Protein AF-A0AAV8Y952-F1 (afdb_monomer)

Organism: NCBI:txid1586634

Secondary structure (DSSP, 8-state):
------HHHHHHHHHHHHHHTTS-TTTS-GGGGS-HHHHTTHHHHHHHHHHHHHHHHHHHHHHHHHHHHHHHHHHHHHHHHHTT-

pLDDT: mean 78.6, std 15.53, range [40.94, 97.88]

Solvent-accessible surface area (backbone atoms only — not comparable to full-atom values): 5041 Å² total; per-residue (Å²): 136,90,70,80,71,50,74,65,57,50,51,51,50,52,52,49,50,37,60,75,54,67,53,51,69,86,73,50,66,66,76,82,75,50,56,68,59,72,72,63,37,54,67,59,52,51,52,51,52,52,51,50,52,49,52,53,51,50,52,54,52,51,51,54,50,52,52,51,52,51,52,50,52,51,53,53,53,53,56,55,55,67,71,74,108

Mean predicted aligned error: 15.54 Å

Sequence (85 aa):
MHDPMTGLEKAVWWTEYVIRNKGAKHLRNPAVNLPFYQYYLLDVIGFLVLATISVVAVVIVLIKKMIKLFLNNFIQNRSKIKKIQ

InterPro domains:
  IPR002213 UDP-glucuronosyl/UDP-glucosyltransferase [PF00201] (3-78)

Radius of gyration: 35.7 Å; Cα contacts (8 Å, |Δi|>4): 8; chains: 1; bounding box: 64×18×104 Å

Foldseek 3Di:
DPDPPDPVNVVVVVVVVCVVCVHPPVPVPCVVVDDVCNVVVVVVVVVVVVVVVVVVVVVVVVVVVVVVVVVVVVVVVVVVVVVVD

Structure (mmCIF, N/CA/C/O backbone):
data_AF-A0AAV8Y952-F1
#
_entry.id   AF-A0AAV8Y952-F1
#
loop_
_atom_site.group_PDB
_atom_site.id
_atom_site.type_symbol
_atom_site.label_atom_id
_atom_site.label_alt_id
_atom_site.label_comp_id
_atom_site.label_asym_id
_atom_site.label_entity_id
_atom_site.label_seq_id
_atom_site.pdbx_PDB_ins_code
_atom_site.Cartn_x
_atom_site.Cartn_y
_atom_site.Cartn_z
_atom_site.occupancy
_atom_site.B_iso_or_equiv
_atom_site.auth_seq_id
_atom_site.auth_comp_id
_atom_site.auth_asym_id
_atom_site.auth_atom_id
_atom_site.pdbx_PDB_model_num
ATOM 1 N N . MET A 1 1 ? 15.870 -1.259 -67.393 1.00 40.94 1 MET A N 1
ATOM 2 C CA . MET A 1 1 ? 15.726 -2.726 -67.345 1.00 40.94 1 MET A CA 1
ATOM 3 C C . MET A 1 1 ? 15.145 -3.075 -65.988 1.00 40.94 1 MET A C 1
ATOM 5 O O . MET A 1 1 ? 15.823 -2.908 -64.986 1.00 40.94 1 MET A O 1
ATOM 9 N N . HIS A 1 2 ? 13.847 -3.384 -65.956 1.00 49.81 2 HIS A N 1
ATOM 10 C CA . HIS A 1 2 ? 13.135 -3.861 -64.771 1.00 49.81 2 HIS A CA 1
ATOM 11 C C . HIS A 1 2 ? 13.115 -5.386 -64.835 1.00 49.81 2 HIS A C 1
ATOM 13 O O . HIS A 1 2 ? 12.112 -5.971 -65.229 1.00 49.81 2 HIS A O 1
ATOM 19 N N . ASP A 1 3 ? 14.229 -6.015 -64.485 1.00 59.91 3 ASP A N 1
ATOM 20 C CA . ASP A 1 3 ? 14.212 -7.438 -64.173 1.00 59.91 3 ASP A CA 1
ATOM 21 C C . ASP A 1 3 ? 13.908 -7.565 -62.675 1.00 59.91 3 ASP A C 1
ATOM 23 O O . ASP A 1 3 ? 14.596 -6.942 -61.856 1.00 59.91 3 ASP A O 1
ATOM 27 N N . PRO A 1 4 ? 12.833 -8.272 -62.278 1.00 62.19 4 PRO A N 1
ATOM 28 C CA . PRO A 1 4 ? 12.563 -8.506 -60.873 1.00 62.19 4 PRO A CA 1
ATOM 29 C C . PRO A 1 4 ? 13.731 -9.325 -60.334 1.00 62.19 4 PRO A C 1
ATOM 31 O O . PRO A 1 4 ? 13.940 -10.452 -60.777 1.00 62.19 4 PRO A O 1
ATOM 34 N N . MET A 1 5 ? 14.503 -8.737 -59.414 1.00 66.69 5 MET A N 1
ATOM 35 C CA . MET A 1 5 ? 15.612 -9.423 -58.748 1.00 66.69 5 MET A CA 1
ATOM 36 C C . MET A 1 5 ? 15.182 -10.839 -58.389 1.00 66.69 5 MET A C 1
ATOM 38 O O . MET A 1 5 ? 14.129 -11.041 -57.767 1.00 66.69 5 MET A O 1
ATOM 42 N N . THR A 1 6 ? 15.988 -11.814 -58.790 1.00 73.19 6 THR A N 1
ATOM 43 C CA . THR A 1 6 ? 15.721 -13.205 -58.441 1.00 73.19 6 THR A CA 1
ATOM 44 C C . THR A 1 6 ? 15.683 -13.332 -56.914 1.00 73.19 6 THR A C 1
ATOM 46 O O . THR A 1 6 ? 16.336 -12.575 -56.188 1.00 73.19 6 THR A O 1
ATOM 49 N N . GLY A 1 7 ? 14.891 -14.270 -56.381 1.00 76.25 7 GLY A N 1
ATOM 50 C CA . GLY A 1 7 ? 14.738 -14.425 -54.924 1.00 76.25 7 GLY A CA 1
ATOM 51 C C . GLY A 1 7 ? 16.077 -14.585 -54.189 1.00 76.25 7 GLY A C 1
ATOM 52 O O . GLY A 1 7 ? 16.219 -14.124 -53.056 1.00 76.25 7 GLY A O 1
ATOM 53 N N . LEU A 1 8 ? 17.072 -15.159 -54.875 1.00 78.94 8 LEU A N 1
ATOM 54 C CA . LEU A 1 8 ? 18.444 -15.298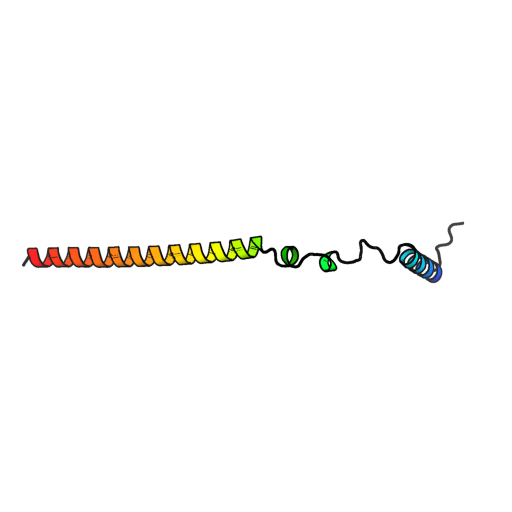 -54.402 1.00 78.94 8 LEU A CA 1
ATOM 55 C C . LEU A 1 8 ? 19.145 -13.942 -54.240 1.00 78.94 8 LEU A C 1
ATOM 57 O O . LEU A 1 8 ? 19.664 -13.652 -53.166 1.00 78.94 8 LEU A O 1
ATOM 61 N N . GLU A 1 9 ? 19.119 -13.086 -55.262 1.00 81.69 9 GLU A N 1
ATOM 62 C CA . GLU A 1 9 ? 19.745 -11.756 -55.216 1.00 81.69 9 GLU A CA 1
ATOM 63 C C . GLU A 1 9 ? 19.109 -10.874 -54.142 1.00 81.69 9 GLU A C 1
ATOM 65 O O . GLU A 1 9 ? 19.805 -10.169 -53.412 1.00 81.69 9 GLU A O 1
ATOM 70 N N . LYS A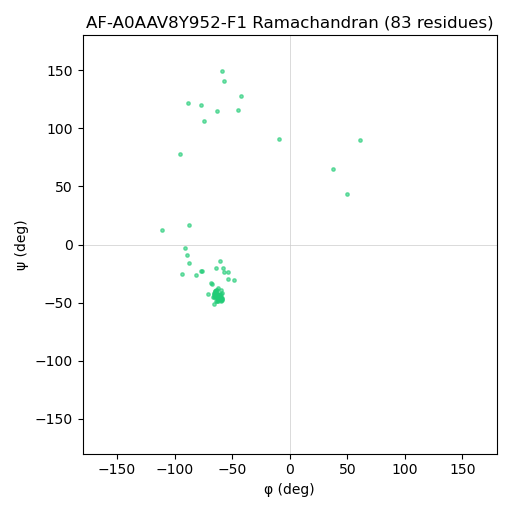 1 10 ? 17.786 -10.976 -53.970 1.00 80.38 10 LYS A N 1
ATOM 71 C CA . LYS A 1 10 ? 17.069 -10.270 -52.907 1.00 80.38 10 LYS A CA 1
ATOM 72 C C . LYS A 1 10 ? 17.513 -10.746 -51.520 1.00 80.38 10 LYS A C 1
ATOM 74 O O . LYS A 1 10 ? 17.741 -9.917 -50.642 1.00 80.38 10 LYS A O 1
ATOM 79 N N . ALA A 1 11 ? 17.657 -12.057 -51.312 1.00 82.00 11 ALA A N 1
ATOM 80 C CA . ALA A 1 11 ? 18.122 -12.615 -50.042 1.00 82.00 11 ALA A CA 1
ATOM 81 C C . ALA A 1 11 ? 19.569 -12.206 -49.732 1.00 82.00 11 ALA A C 1
ATOM 83 O O . ALA A 1 11 ? 19.861 -11.802 -48.605 1.00 82.00 11 ALA A O 1
ATOM 84 N N . VAL A 1 12 ? 20.457 -12.234 -50.729 1.00 86.12 12 VAL A N 1
ATOM 85 C CA . VAL A 1 12 ? 21.846 -11.766 -50.593 1.00 86.12 12 VAL A CA 1
ATOM 86 C C . VAL A 1 12 ? 21.877 -10.283 -50.231 1.00 86.12 12 VAL A C 1
ATOM 88 O O . VAL A 1 12 ? 22.530 -9.913 -49.257 1.00 86.12 12 VAL A O 1
ATOM 91 N N . TRP A 1 13 ? 21.092 -9.455 -50.924 1.00 82.81 13 TRP A N 1
ATOM 92 C CA . TRP A 1 13 ? 20.991 -8.024 -50.641 1.00 82.81 13 TRP A CA 1
ATOM 93 C C . TRP A 1 13 ? 20.500 -7.745 -49.215 1.00 82.81 13 TRP A C 1
ATOM 95 O O . TRP A 1 13 ? 21.099 -6.938 -48.509 1.00 82.81 13 TRP A O 1
ATOM 105 N N . TRP A 1 14 ? 19.463 -8.445 -48.741 1.00 79.81 14 TRP A N 1
ATOM 106 C CA . TRP A 1 14 ? 18.985 -8.310 -47.359 1.00 79.81 14 TRP A CA 1
ATOM 107 C C . TRP A 1 14 ? 20.021 -8.771 -46.334 1.00 79.81 14 TRP A C 1
ATOM 109 O O . TRP A 1 14 ? 20.196 -8.118 -45.306 1.00 79.81 14 TRP A O 1
ATOM 119 N N . THR A 1 15 ? 20.731 -9.864 -46.610 1.00 79.88 15 THR A N 1
ATOM 120 C CA . THR A 1 15 ? 21.763 -10.395 -45.709 1.00 79.88 15 THR A CA 1
ATOM 121 C C . THR A 1 15 ? 22.927 -9.412 -45.595 1.00 79.88 15 THR A C 1
ATOM 123 O O . THR A 1 15 ? 23.361 -9.073 -44.494 1.00 79.88 15 THR A O 1
ATOM 126 N N . GLU A 1 16 ? 23.377 -8.867 -46.724 1.00 82.44 16 GLU A N 1
ATOM 127 C CA . GLU A 1 16 ? 24.417 -7.849 -46.763 1.00 82.44 16 GLU A CA 1
ATOM 128 C C . GLU A 1 16 ? 23.955 -6.548 -46.100 1.00 82.44 16 GLU A C 1
ATOM 130 O O . GLU A 1 16 ? 24.693 -5.967 -45.308 1.00 82.44 16 GLU A O 1
ATOM 135 N N . TYR A 1 17 ? 22.711 -6.125 -46.330 1.00 78.06 17 TYR A N 1
ATOM 136 C CA . TYR A 1 17 ? 22.116 -4.957 -45.685 1.00 78.06 17 TYR A CA 1
ATOM 137 C C . TYR A 1 17 ? 22.078 -5.101 -44.155 1.00 78.06 17 TYR A C 1
ATOM 139 O O . TYR A 1 17 ? 22.429 -4.161 -43.438 1.00 78.06 17 TYR A O 1
ATOM 147 N N . VAL A 1 18 ? 21.715 -6.278 -43.636 1.00 72.06 18 VAL A N 1
ATOM 148 C CA . VAL A 1 18 ? 21.688 -6.569 -42.191 1.00 72.06 18 VAL A CA 1
ATOM 149 C C . VAL A 1 18 ? 23.096 -6.551 -41.587 1.00 72.06 18 VAL A C 1
ATOM 151 O O . VAL A 1 18 ? 23.294 -5.966 -40.517 1.00 72.06 18 VAL A O 1
ATOM 154 N N . ILE A 1 19 ? 24.082 -7.133 -42.278 1.00 76.62 19 ILE A N 1
ATOM 155 C CA . ILE A 1 19 ? 25.488 -7.148 -41.846 1.00 76.62 19 ILE A CA 1
ATOM 156 C C . ILE A 1 19 ? 26.075 -5.728 -41.869 1.00 76.62 19 ILE A C 1
ATOM 158 O O . ILE A 1 19 ? 26.694 -5.289 -40.896 1.00 76.62 19 ILE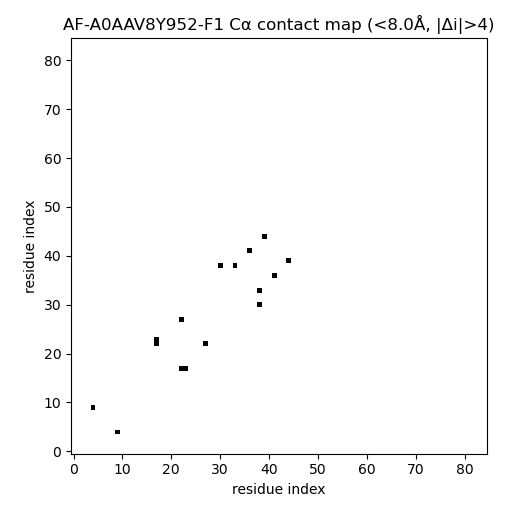 A O 1
ATOM 162 N N . ARG A 1 20 ? 25.825 -4.966 -42.940 1.00 75.19 20 ARG A N 1
ATOM 163 C CA . ARG A 1 20 ? 26.346 -3.605 -43.144 1.00 75.19 20 ARG A CA 1
ATOM 164 C C . ARG A 1 20 ? 25.740 -2.600 -42.157 1.00 75.19 20 ARG A C 1
ATOM 166 O O . ARG A 1 20 ? 26.441 -1.713 -41.678 1.00 75.19 20 ARG A O 1
ATOM 173 N N . ASN A 1 21 ? 24.481 -2.798 -41.761 1.00 71.88 21 ASN A N 1
ATOM 174 C CA . ASN A 1 21 ? 23.810 -2.018 -40.713 1.00 71.88 21 ASN A CA 1
ATOM 175 C C . ASN A 1 21 ? 24.033 -2.574 -39.290 1.00 71.88 21 ASN A C 1
ATOM 177 O O . ASN A 1 21 ? 23.317 -2.191 -38.360 1.00 71.88 21 ASN A O 1
ATOM 181 N N . LYS A 1 22 ? 25.042 -3.444 -39.099 1.00 65.81 22 LYS A N 1
ATOM 182 C CA . LYS A 1 22 ? 25.468 -4.008 -37.803 1.00 65.81 22 LYS A CA 1
ATOM 183 C C . LYS A 1 22 ? 24.307 -4.582 -36.983 1.00 65.81 22 LYS A C 1
ATOM 185 O O . LYS A 1 22 ? 24.243 -4.333 -35.780 1.00 65.81 22 LYS A O 1
ATOM 190 N N . GLY A 1 23 ? 23.405 -5.319 -37.642 1.00 62.47 23 GLY A N 1
ATOM 191 C CA . GLY A 1 23 ? 22.211 -5.900 -37.035 1.00 62.47 23 GLY A CA 1
ATOM 192 C C . GLY A 1 23 ? 21.308 -4.806 -36.487 1.00 62.47 23 GLY A C 1
ATOM 193 O O . GLY A 1 23 ? 21.488 -4.401 -35.345 1.00 62.47 23 GLY A O 1
ATOM 194 N N . ALA A 1 24 ? 20.387 -4.311 -37.324 1.00 58.12 24 ALA A N 1
ATOM 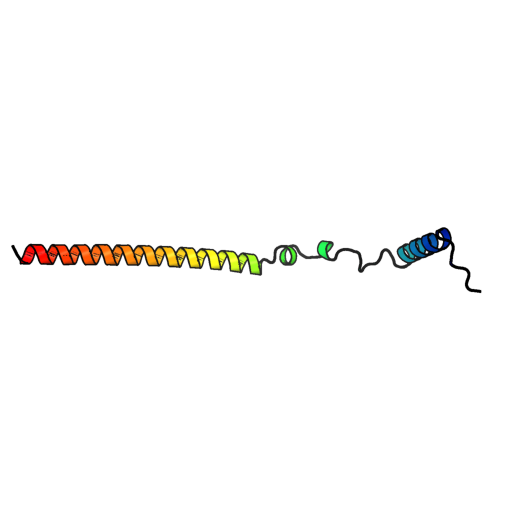195 C CA . ALA A 1 24 ? 19.357 -3.318 -37.013 1.00 58.12 24 ALA A CA 1
ATOM 196 C C . ALA A 1 24 ? 19.254 -3.012 -35.510 1.00 58.12 24 ALA A C 1
ATOM 198 O O . ALA A 1 24 ? 18.547 -3.686 -34.766 1.00 58.12 24 ALA A O 1
ATOM 199 N N . LYS A 1 25 ? 20.003 -2.005 -35.045 1.00 52.75 25 LYS A N 1
ATOM 200 C CA . LYS A 1 25 ? 20.060 -1.651 -33.616 1.00 52.75 25 LYS A CA 1
ATOM 201 C C . LYS A 1 25 ? 18.676 -1.306 -33.048 1.00 52.75 25 LYS A C 1
ATOM 203 O O . LYS A 1 25 ? 18.483 -1.407 -31.846 1.00 52.75 25 LYS A O 1
ATOM 208 N N . HIS A 1 26 ? 17.728 -0.966 -33.924 1.00 54.44 26 HIS A N 1
ATOM 209 C CA . HIS A 1 26 ? 16.304 -0.784 -33.633 1.00 54.44 26 HIS A CA 1
ATOM 210 C C . HIS A 1 26 ? 15.499 -2.087 -33.449 1.00 54.44 26 HIS A C 1
ATOM 212 O O . HIS A 1 26 ? 14.456 -2.057 -32.813 1.00 54.44 26 HIS A O 1
ATOM 218 N N . LEU A 1 27 ? 15.960 -3.220 -33.989 1.00 53.38 27 LEU A N 1
ATOM 219 C CA . LEU A 1 27 ? 15.402 -4.563 -33.758 1.00 53.38 27 LEU A CA 1
ATOM 220 C C . LEU A 1 27 ? 16.044 -5.260 -32.549 1.00 53.38 27 LEU A C 1
ATOM 222 O O . LEU A 1 27 ? 15.570 -6.307 -32.111 1.00 53.38 27 LEU A O 1
ATOM 226 N N . ARG A 1 28 ? 17.119 -4.695 -31.983 1.00 53.84 28 ARG A N 1
ATOM 227 C CA . ARG A 1 28 ? 17.658 -5.162 -30.709 1.00 53.84 28 ARG A CA 1
ATOM 228 C C . ARG A 1 28 ? 16.716 -4.680 -29.614 1.00 53.84 28 ARG A C 1
ATOM 230 O O . ARG A 1 28 ? 16.679 -3.492 -29.316 1.00 53.84 28 ARG A O 1
ATOM 237 N N . ASN A 1 29 ? 15.944 -5.613 -29.063 1.00 51.91 29 ASN A N 1
ATOM 238 C CA . ASN A 1 29 ? 14.938 -5.352 -28.042 1.00 51.91 29 ASN A CA 1
ATOM 239 C C . ASN A 1 29 ? 15.520 -4.411 -26.960 1.00 51.91 29 ASN A C 1
ATOM 241 O O . ASN A 1 29 ? 16.472 -4.808 -26.276 1.00 51.91 29 ASN A O 1
ATOM 245 N N . PRO A 1 30 ? 15.000 -3.180 -26.781 1.00 54.62 30 PRO A N 1
ATOM 246 C CA . PRO A 1 30 ? 15.498 -2.266 -25.750 1.00 54.62 30 PRO A CA 1
ATOM 247 C C . PRO A 1 30 ? 15.350 -2.852 -24.337 1.00 54.62 30 PRO A C 1
ATOM 249 O O . PRO A 1 30 ? 16.023 -2.402 -23.414 1.00 54.62 30 PRO A O 1
ATOM 252 N N . ALA A 1 31 ? 14.564 -3.925 -24.189 1.00 54.50 31 ALA A N 1
ATOM 253 C CA . ALA A 1 31 ? 14.424 -4.721 -22.975 1.00 54.50 31 ALA A CA 1
ATOM 254 C C . ALA A 1 31 ? 15.746 -5.254 -22.390 1.00 54.50 31 ALA A C 1
ATOM 256 O O . ALA A 1 31 ? 15.798 -5.513 -21.196 1.00 54.50 31 ALA A O 1
ATOM 257 N N . VAL A 1 32 ? 16.816 -5.407 -23.184 1.00 56.25 32 VAL A N 1
ATOM 258 C CA . VAL A 1 32 ? 18.114 -5.895 -22.665 1.00 56.25 32 VAL A CA 1
ATOM 259 C C . VAL A 1 32 ? 18.877 -4.804 -21.898 1.00 56.25 32 VAL A C 1
ATOM 261 O O . VAL A 1 32 ? 19.707 -5.115 -21.052 1.00 56.25 32 VAL A O 1
ATOM 264 N N . ASN A 1 33 ? 18.584 -3.528 -22.165 1.00 56.97 33 ASN A N 1
ATOM 265 C CA . ASN A 1 33 ? 19.226 -2.378 -21.519 1.00 56.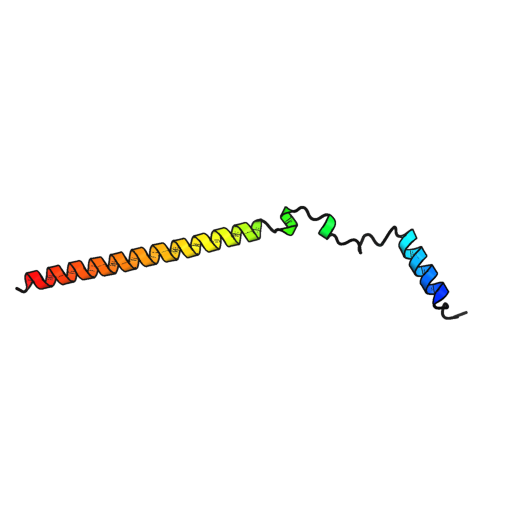97 33 ASN A CA 1
ATOM 266 C C . ASN A 1 33 ? 18.267 -1.609 -20.594 1.00 56.97 33 ASN A C 1
ATOM 268 O O . ASN A 1 33 ? 18.588 -0.488 -20.198 1.00 56.97 33 ASN A O 1
ATOM 272 N N . LEU A 1 34 ? 17.093 -2.158 -20.261 1.00 59.38 34 LEU A N 1
ATOM 273 C CA . LEU A 1 34 ? 16.238 -1.529 -19.258 1.00 59.38 34 LEU A CA 1
ATOM 274 C C . LEU A 1 34 ? 16.812 -1.836 -17.866 1.00 59.38 34 LEU A C 1
ATOM 276 O O . LEU A 1 34 ? 16.905 -3.011 -17.501 1.00 59.38 34 LEU A O 1
ATOM 280 N N . PRO A 1 35 ? 17.195 -0.822 -17.069 1.00 62.84 35 PRO A N 1
ATOM 281 C CA . PRO A 1 35 ? 17.591 -1.051 -15.686 1.00 62.84 35 PRO A CA 1
ATOM 282 C C . PRO A 1 35 ? 16.439 -1.747 -14.952 1.00 62.84 35 PRO A C 1
ATOM 284 O O . PRO A 1 35 ? 15.276 -1.406 -15.164 1.00 62.84 35 PRO A O 1
ATOM 287 N N . PHE A 1 36 ? 16.746 -2.713 -14.081 1.00 60.34 36 PHE A N 1
ATOM 288 C CA . PHE A 1 36 ? 15.752 -3.550 -13.386 1.00 60.34 36 PHE A CA 1
ATOM 289 C C . PHE A 1 36 ? 14.602 -2.749 -12.740 1.00 60.34 36 PHE A C 1
ATOM 291 O O . PHE A 1 36 ? 13.471 -3.222 -12.696 1.00 60.34 36 PHE A O 1
ATOM 298 N N . TYR A 1 37 ? 14.867 -1.509 -12.313 1.00 60.62 37 TYR A N 1
ATOM 299 C CA . TYR A 1 37 ? 13.869 -0.559 -11.804 1.00 60.62 37 TYR A CA 1
ATOM 300 C C . TYR A 1 37 ? 12.758 -0.206 -12.810 1.00 60.62 37 TYR A C 1
ATOM 302 O O . TYR A 1 37 ? 11.599 -0.086 -12.418 1.00 60.62 37 TYR A O 1
ATOM 310 N N . GLN A 1 38 ? 13.093 -0.048 -14.093 1.00 62.53 38 GLN A N 1
ATOM 311 C CA . GLN A 1 38 ? 12.143 0.268 -15.163 1.00 62.53 38 GLN A CA 1
ATOM 312 C C . GLN A 1 38 ? 11.417 -0.984 -15.668 1.00 62.53 38 GLN A C 1
ATOM 314 O O . GLN A 1 38 ? 10.290 -0.880 -16.137 1.00 62.53 38 GLN A O 1
ATOM 319 N N . TYR A 1 39 ? 12.032 -2.164 -15.533 1.00 63.00 39 TYR A N 1
ATOM 320 C CA . TYR A 1 39 ? 11.371 -3.444 -15.805 1.00 63.00 39 TYR A CA 1
ATOM 321 C C . TYR A 1 39 ? 10.314 -3.780 -14.742 1.00 63.00 39 TYR A C 1
ATOM 323 O O . TYR A 1 39 ? 9.216 -4.209 -15.078 1.00 63.00 39 TYR A O 1
ATOM 331 N N . TYR A 1 40 ? 10.625 -3.549 -13.462 1.00 66.94 40 TYR A N 1
ATOM 332 C CA . TYR A 1 40 ? 9.721 -3.854 -12.348 1.00 66.94 40 TYR A CA 1
ATOM 333 C C . TYR A 1 40 ? 8.787 -2.706 -11.950 1.00 66.94 40 TYR A C 1
ATOM 335 O O . TYR A 1 40 ? 7.974 -2.907 -11.053 1.00 66.94 40 TYR A O 1
ATOM 343 N N . LEU A 1 41 ? 8.900 -1.529 -12.587 1.00 77.50 41 LEU A N 1
ATOM 344 C CA . LEU A 1 41 ? 8.141 -0.310 -12.272 1.00 77.50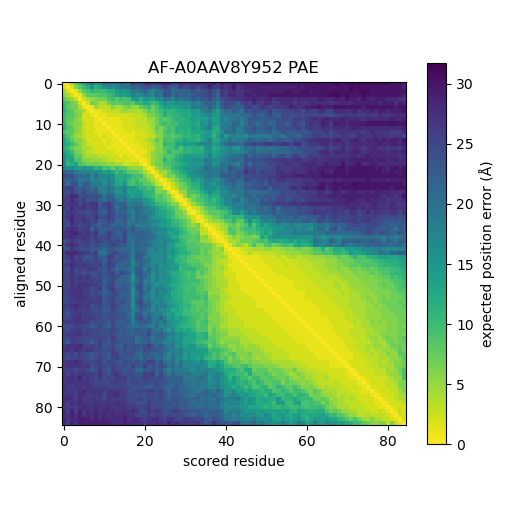 41 LEU A CA 1
ATOM 345 C C . LEU A 1 41 ? 7.936 -0.162 -10.758 1.00 77.50 41 LEU A C 1
ATOM 347 O O . LEU A 1 41 ? 6.819 -0.255 -10.255 1.00 77.50 41 LEU A O 1
ATOM 351 N N . LEU A 1 42 ? 9.027 0.026 -10.014 1.00 80.38 42 LEU A N 1
ATOM 352 C CA . LEU A 1 42 ? 8.980 0.020 -8.546 1.00 80.38 42 LEU A CA 1
ATOM 353 C C . LEU A 1 42 ? 8.008 1.052 -7.950 1.00 80.38 42 LEU A C 1
ATOM 355 O O . LEU A 1 42 ? 7.478 0.825 -6.866 1.00 80.38 42 LEU A O 1
ATOM 359 N N . ASP A 1 43 ? 7.704 2.116 -8.695 1.00 80.50 43 ASP A N 1
ATOM 360 C CA . ASP A 1 43 ? 6.627 3.060 -8.385 1.00 80.50 43 ASP A CA 1
ATOM 361 C C . ASP A 1 43 ? 5.239 2.387 -8.345 1.00 80.50 43 ASP A C 1
ATOM 363 O O . ASP A 1 43 ? 4.493 2.527 -7.379 1.00 80.50 43 ASP A O 1
ATOM 367 N N . VAL A 1 44 ? 4.926 1.546 -9.335 1.00 87.12 44 VAL A N 1
ATOM 368 C CA . VAL A 1 44 ? 3.671 0.780 -9.404 1.00 87.12 44 VAL A CA 1
ATOM 369 C C . VAL A 1 44 ? 3.586 -0.232 -8.262 1.00 87.12 44 VAL A C 1
ATOM 371 O O . VAL A 1 44 ? 2.535 -0.363 -7.637 1.00 87.12 44 VAL A O 1
ATOM 374 N N . ILE A 1 45 ? 4.688 -0.916 -7.938 1.00 89.50 45 ILE A N 1
ATOM 375 C CA . ILE A 1 45 ? 4.733 -1.846 -6.798 1.00 89.50 45 ILE A CA 1
ATOM 376 C C . ILE A 1 45 ? 4.507 -1.089 -5.483 1.00 89.50 45 ILE A C 1
ATOM 378 O O . ILE A 1 45 ? 3.691 -1.513 -4.664 1.00 89.50 45 ILE A O 1
ATOM 382 N N . GLY A 1 46 ? 5.185 0.046 -5.290 1.00 90.69 46 GLY A N 1
ATOM 383 C CA . GLY A 1 46 ? 5.016 0.896 -4.112 1.00 90.69 46 GLY A CA 1
ATOM 384 C C . GLY A 1 46 ? 3.577 1.387 -3.956 1.00 90.69 46 GLY A C 1
ATOM 385 O O . GLY A 1 46 ? 2.990 1.253 -2.879 1.00 90.69 46 GLY A O 1
ATOM 386 N N . PHE A 1 47 ? 2.976 1.871 -5.044 1.00 92.06 47 PHE A N 1
ATOM 387 C CA . PHE A 1 47 ? 1.579 2.291 -5.073 1.00 92.06 47 PHE A CA 1
ATOM 388 C C . PHE A 1 47 ? 0.622 1.144 -4.717 1.00 92.06 47 PHE A C 1
ATOM 390 O O . PHE A 1 47 ? -0.257 1.324 -3.875 1.00 92.06 47 PHE A O 1
ATOM 397 N N . LEU A 1 48 ? 0.810 -0.051 -5.287 1.00 93.62 48 LEU A N 1
ATOM 398 C CA . LEU A 1 48 ? -0.030 -1.221 -5.002 1.00 93.62 48 LEU A CA 1
ATOM 399 C C . LEU A 1 48 ? 0.071 -1.679 -3.542 1.00 93.62 48 LEU A C 1
ATOM 401 O O . LEU A 1 48 ? -0.948 -2.003 -2.924 1.00 93.62 48 LEU A O 1
ATOM 405 N N . VAL A 1 49 ? 1.277 -1.688 -2.969 1.00 95.94 49 VAL A N 1
ATOM 406 C CA . VAL A 1 49 ? 1.492 -2.045 -1.559 1.00 95.94 49 VAL A CA 1
ATOM 407 C C . VAL A 1 49 ? 0.811 -1.031 -0.642 1.00 95.94 49 VAL A C 1
ATOM 409 O O . VAL A 1 49 ? 0.050 -1.425 0.244 1.00 95.94 49 VAL A O 1
ATOM 412 N N . LEU A 1 50 ? 1.015 0.268 -0.876 1.00 96.50 50 LEU A N 1
ATOM 413 C CA . LEU A 1 50 ? 0.373 1.328 -0.094 1.00 96.50 50 LEU A CA 1
ATOM 414 C C . LEU A 1 50 ? -1.152 1.284 -0.215 1.00 96.50 50 LEU A C 1
ATOM 416 O O . LEU A 1 50 ? -1.848 1.378 0.799 1.00 96.50 50 LEU A O 1
ATOM 420 N N . ALA A 1 51 ? -1.677 1.080 -1.424 1.00 96.81 51 ALA A N 1
ATOM 421 C CA . ALA A 1 51 ? -3.107 0.928 -1.654 1.00 96.81 51 ALA A CA 1
ATOM 422 C C . ALA A 1 51 ? -3.664 -0.263 -0.862 1.00 96.81 51 ALA A C 1
ATOM 424 O O . ALA A 1 51 ? -4.634 -0.108 -0.123 1.00 96.81 51 ALA A O 1
ATOM 425 N N . THR A 1 52 ? -3.004 -1.421 -0.919 1.00 97.12 52 THR A N 1
ATOM 426 C CA . THR A 1 52 ? -3.421 -2.618 -0.173 1.00 97.12 52 THR A CA 1
ATOM 427 C C . THR A 1 52 ? -3.422 -2.375 1.339 1.00 97.12 52 THR A C 1
ATOM 429 O O . THR A 1 52 ? -4.411 -2.670 2.010 1.00 97.12 52 THR A O 1
ATOM 432 N N . ILE A 1 53 ? -2.356 -1.776 1.881 1.00 97.81 53 ILE A N 1
ATOM 433 C CA . ILE A 1 53 ? -2.261 -1.438 3.310 1.00 97.81 53 ILE A CA 1
ATOM 434 C C . ILE A 1 53 ? -3.376 -0.468 3.711 1.00 97.81 53 ILE A C 1
ATOM 436 O O . ILE A 1 53 ? -4.016 -0.669 4.743 1.00 97.81 53 ILE A O 1
ATOM 440 N N . SER A 1 54 ? -3.641 0.556 2.894 1.00 97.50 54 SER A N 1
ATOM 441 C CA . SER A 1 54 ? -4.694 1.537 3.165 1.00 97.50 54 SER A CA 1
ATOM 442 C C . SER A 1 54 ? -6.079 0.888 3.234 1.00 97.50 54 SER A C 1
ATOM 444 O O . SER A 1 54 ? -6.824 1.136 4.182 1.00 97.50 54 SER A O 1
ATOM 446 N N . VAL A 1 55 ? -6.396 -0.017 2.302 1.00 97.81 55 VAL A N 1
ATOM 447 C CA . VAL A 1 55 ? -7.668 -0.750 2.275 1.00 97.81 55 VAL A CA 1
ATOM 448 C C . VAL A 1 55 ? -7.811 -1.617 3.522 1.00 97.81 55 VAL A C 1
ATOM 450 O O . VAL A 1 55 ? -8.827 -1.539 4.214 1.00 97.81 55 VAL A O 1
ATOM 453 N N . VAL A 1 56 ? -6.779 -2.393 3.864 1.00 97.88 56 VAL A N 1
ATOM 454 C CA . VAL A 1 56 ? -6.781 -3.237 5.067 1.00 97.88 56 VAL A CA 1
ATOM 455 C C . VAL A 1 56 ? -6.948 -2.391 6.333 1.00 97.88 56 VAL A C 1
ATOM 457 O O . VAL A 1 56 ? -7.760 -2.726 7.197 1.00 97.88 56 VAL A O 1
ATOM 460 N N . ALA A 1 57 ? -6.240 -1.264 6.436 1.00 97.62 57 ALA A N 1
ATOM 461 C CA . ALA A 1 57 ? -6.347 -0.355 7.572 1.00 97.62 57 ALA A CA 1
ATOM 462 C C . ALA A 1 57 ? -7.768 0.210 7.719 1.00 97.62 57 ALA A C 1
ATOM 464 O O . ALA A 1 57 ? -8.330 0.182 8.817 1.00 97.62 57 ALA A O 1
ATOM 465 N N . VAL A 1 58 ? -8.379 0.662 6.619 1.00 97.69 58 VAL A N 1
ATOM 466 C CA . VAL A 1 58 ? -9.763 1.157 6.608 1.00 97.69 58 VAL A CA 1
ATOM 467 C C . VAL A 1 58 ? -10.730 0.068 7.066 1.00 97.69 58 VAL A C 1
ATOM 469 O O . VAL A 1 58 ? -11.544 0.319 7.955 1.00 97.69 58 VAL A O 1
ATOM 472 N N . VAL A 1 59 ? -10.611 -1.154 6.542 1.00 97.62 59 VAL A N 1
ATOM 473 C CA . VAL A 1 59 ? -11.463 -2.286 6.941 1.00 97.62 59 VAL A CA 1
ATOM 474 C C . VAL A 1 59 ? -11.344 -2.568 8.441 1.00 97.62 59 VAL A C 1
ATOM 476 O O . VAL A 1 59 ? -12.360 -2.677 9.128 1.00 97.62 59 VAL A O 1
ATOM 479 N N . ILE A 1 60 ? -10.125 -2.611 8.987 1.00 97.62 60 ILE A N 1
ATOM 480 C CA . ILE A 1 60 ? -9.902 -2.841 10.424 1.00 97.62 60 ILE A CA 1
ATOM 481 C C . ILE A 1 60 ? -10.536 -1.726 11.266 1.00 97.62 60 ILE A C 1
ATOM 483 O O . ILE A 1 60 ? -11.177 -2.005 12.284 1.00 97.62 60 ILE A O 1
ATOM 487 N N . VAL A 1 61 ? -10.379 -0.464 10.860 1.00 97.44 61 VAL A N 1
ATOM 488 C CA . VAL A 1 61 ? -10.972 0.685 11.563 1.00 97.44 61 VAL A CA 1
ATOM 489 C C . VAL A 1 61 ? -12.499 0.610 11.537 1.00 97.44 61 VAL A C 1
ATOM 491 O O . VAL A 1 61 ? -13.135 0.823 12.573 1.00 97.44 61 VAL A O 1
ATOM 494 N N . LEU A 1 62 ? -13.092 0.255 10.394 1.00 97.00 62 LEU A N 1
ATOM 495 C CA . LEU A 1 62 ? -14.537 0.076 10.262 1.00 97.00 62 LEU A CA 1
ATOM 496 C C . LEU A 1 62 ? -15.048 -1.050 11.164 1.00 97.00 62 LEU A C 1
ATOM 498 O O . LEU A 1 62 ? -16.002 -0.830 11.909 1.00 97.00 62 LEU A O 1
ATOM 502 N N . ILE A 1 63 ? -14.385 -2.209 11.181 1.00 97.19 63 ILE A N 1
ATOM 503 C CA . ILE A 1 63 ? -14.753 -3.335 12.054 1.00 97.19 63 ILE A CA 1
ATOM 504 C C . ILE A 1 63 ? -14.688 -2.918 13.526 1.00 97.19 63 ILE A C 1
ATOM 506 O O . ILE A 1 63 ? -15.650 -3.114 14.270 1.00 97.19 63 ILE A O 1
ATOM 510 N N . LYS A 1 64 ? -13.593 -2.277 13.955 1.00 96.62 64 LYS A N 1
ATOM 511 C CA . LYS A 1 64 ? -13.455 -1.787 15.337 1.00 96.62 64 LYS A CA 1
ATOM 512 C C . LYS A 1 64 ? -14.562 -0.801 15.701 1.00 96.62 64 LYS A C 1
A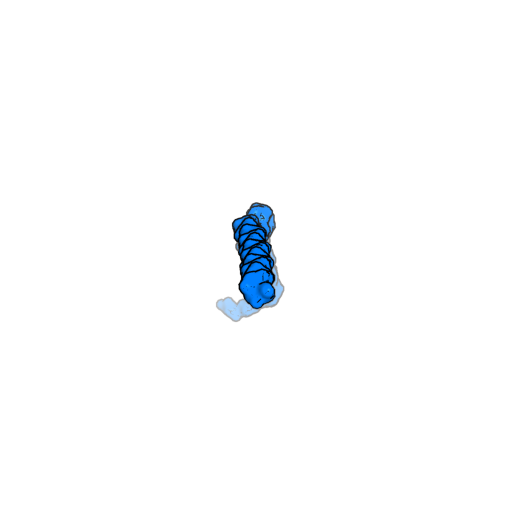TOM 514 O O . LYS A 1 64 ? -15.114 -0.876 16.800 1.00 96.62 64 LYS A O 1
ATOM 519 N N . LYS A 1 65 ? -14.908 0.110 14.788 1.00 96.06 65 LYS A N 1
ATOM 520 C CA . LYS A 1 65 ? -15.986 1.083 14.989 1.00 96.06 65 LYS A CA 1
ATOM 521 C C . LYS A 1 65 ? -17.346 0.392 15.104 1.00 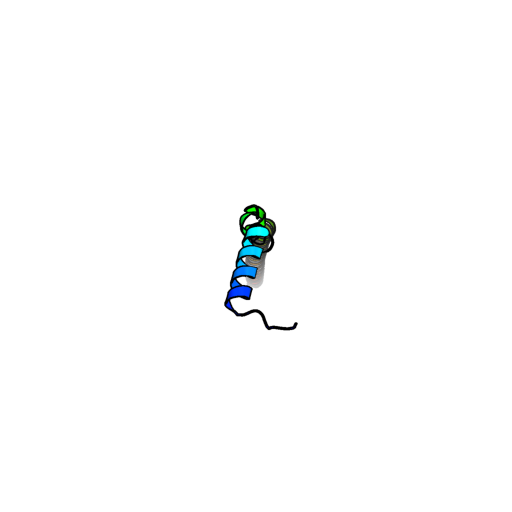96.06 65 LYS A C 1
ATOM 523 O O . LYS A 1 65 ? -18.087 0.704 16.031 1.00 96.06 65 LYS A O 1
ATOM 528 N N . MET A 1 66 ? -17.638 -0.571 14.231 1.00 95.06 66 MET A N 1
ATOM 529 C CA . MET A 1 66 ? -18.869 -1.368 14.267 1.00 95.06 66 MET A CA 1
ATOM 530 C C . MET A 1 66 ? -19.010 -2.135 15.584 1.00 95.06 66 MET A C 1
ATOM 532 O O . MET A 1 66 ? -20.045 -2.034 16.238 1.00 95.06 66 MET A O 1
ATOM 536 N N . ILE A 1 67 ? -17.953 -2.825 16.028 1.00 95.94 67 ILE A N 1
ATOM 537 C CA . ILE A 1 67 ? -17.945 -3.552 17.307 1.00 95.94 67 ILE A CA 1
ATOM 538 C C . ILE A 1 67 ? -18.171 -2.586 18.474 1.00 95.94 67 ILE A C 1
ATOM 540 O O . ILE A 1 67 ? -19.002 -2.848 19.341 1.00 95.94 67 ILE A O 1
ATOM 544 N N . LYS A 1 68 ? -17.479 -1.439 18.491 1.00 94.88 68 LYS A N 1
ATOM 545 C CA . LYS A 1 68 ? -17.633 -0.438 19.555 1.00 94.88 68 LYS A CA 1
ATOM 546 C C . LYS A 1 68 ? -19.057 0.119 19.615 1.00 94.88 68 LYS A C 1
ATOM 548 O O . LYS A 1 68 ? -19.599 0.259 20.708 1.00 94.88 68 LYS A O 1
ATOM 553 N N . LEU A 1 69 ? -19.663 0.420 18.465 1.00 93.12 69 LEU A N 1
ATOM 554 C CA . LEU A 1 69 ? -21.049 0.891 18.388 1.00 93.12 69 LEU A CA 1
ATOM 555 C C . LEU A 1 69 ? -22.028 -0.177 18.876 1.00 93.12 69 LEU A C 1
ATOM 557 O O . LEU A 1 69 ? -22.920 0.135 19.663 1.00 93.12 69 LEU A O 1
ATOM 561 N N . PHE A 1 70 ? -21.830 -1.430 18.466 1.00 93.62 70 PHE A N 1
ATOM 562 C CA . PHE A 1 70 ? -22.675 -2.543 18.882 1.00 93.62 70 PHE A CA 1
ATOM 563 C C . PHE A 1 70 ? -22.602 -2.782 20.395 1.00 93.62 70 PHE A C 1
ATOM 565 O O . PHE A 1 70 ? -23.636 -2.832 21.061 1.00 93.62 70 PHE A O 1
ATOM 572 N N . LEU A 1 71 ? -21.390 -2.844 20.957 1.00 94.00 71 LEU A N 1
ATOM 573 C CA . LEU A 1 71 ? -21.182 -2.994 22.399 1.00 94.00 71 LEU A CA 1
ATOM 574 C C . LEU A 1 71 ? -21.773 -1.814 23.179 1.00 94.00 71 LEU A C 1
ATOM 576 O O . LEU A 1 71 ? -22.449 -2.029 24.181 1.00 94.00 71 LEU A O 1
ATOM 580 N N . ASN A 1 72 ? -21.578 -0.576 22.712 1.00 91.69 72 ASN A N 1
ATOM 581 C CA . ASN A 1 72 ? -22.139 0.605 23.371 1.00 91.69 72 ASN A CA 1
ATOM 582 C C . ASN A 1 72 ? -23.675 0.589 23.369 1.00 91.69 72 ASN A C 1
ATOM 584 O O . ASN A 1 72 ? -24.298 0.841 24.400 1.00 91.69 72 ASN A O 1
ATOM 588 N N . ASN A 1 73 ? -24.287 0.231 22.236 1.00 87.25 73 ASN A N 1
ATOM 589 C CA . ASN A 1 73 ? -25.738 0.104 22.128 1.00 87.25 73 ASN A CA 1
ATOM 590 C C . ASN A 1 73 ? -26.274 -1.009 23.046 1.00 87.25 73 ASN A C 1
ATOM 592 O O . ASN A 1 73 ? -27.293 -0.837 23.712 1.00 87.25 73 ASN A O 1
ATOM 596 N N . PHE A 1 74 ? -25.554 -2.132 23.151 1.00 88.62 74 PHE A N 1
ATOM 597 C CA . PHE A 1 74 ? -25.919 -3.231 24.045 1.00 88.62 74 PHE A CA 1
ATOM 598 C C . PHE A 1 74 ? -25.840 -2.832 25.527 1.00 88.62 74 PHE A C 1
ATOM 600 O O . PHE A 1 74 ? -26.761 -3.122 26.293 1.00 88.62 74 PHE A O 1
ATOM 607 N N . ILE A 1 75 ? -24.781 -2.122 25.934 1.00 88.06 75 ILE A N 1
ATOM 608 C CA . ILE A 1 75 ? -24.615 -1.613 27.305 1.00 88.06 75 ILE A CA 1
ATOM 609 C C . ILE A 1 75 ? -25.740 -0.630 27.656 1.00 88.06 75 ILE A C 1
ATOM 611 O O . ILE A 1 75 ? -26.356 -0.766 28.716 1.00 88.06 75 ILE A O 1
ATOM 615 N N . GLN A 1 76 ? -26.052 0.319 26.766 1.00 85.25 76 GLN A N 1
ATOM 616 C CA . GLN A 1 76 ? -27.153 1.263 26.982 1.00 85.25 76 GLN A CA 1
ATOM 617 C C . GLN A 1 76 ? -28.520 0.573 27.046 1.00 85.25 76 GLN A C 1
ATOM 619 O O . GLN A 1 76 ? -29.350 0.919 27.886 1.00 85.25 76 GLN A O 1
ATOM 624 N N . ASN A 1 77 ? -28.763 -0.438 26.210 1.00 82.00 77 ASN A N 1
ATOM 625 C CA . ASN A 1 77 ? -30.016 -1.186 26.266 1.00 82.00 77 ASN A CA 1
ATOM 626 C C . ASN A 1 77 ? -30.161 -1.949 27.599 1.00 82.00 77 ASN A C 1
ATOM 628 O O . ASN A 1 77 ? -31.228 -1.953 28.212 1.00 82.00 77 ASN A O 1
ATOM 632 N N . ARG A 1 78 ? -29.067 -2.534 28.110 1.00 84.62 78 ARG A N 1
ATOM 633 C CA . ARG A 1 78 ? -29.045 -3.222 29.415 1.00 84.62 78 ARG A CA 1
ATOM 634 C C . ARG A 1 78 ? -29.286 -2.277 30.594 1.00 84.62 78 ARG A C 1
ATOM 636 O O . ARG A 1 78 ? -29.999 -2.660 31.521 1.00 84.62 78 ARG A O 1
ATOM 643 N N . SER A 1 79 ? -28.722 -1.066 30.582 1.00 77.88 79 SER A N 1
ATOM 644 C CA . SER A 1 79 ? -28.956 -0.085 31.654 1.00 77.88 79 SER A CA 1
ATOM 645 C C . SER A 1 79 ? -30.401 0.421 31.668 1.00 77.88 79 SER A C 1
ATOM 647 O O . SER A 1 79 ? -30.962 0.628 32.742 1.00 77.88 79 SER A O 1
ATOM 649 N N . LYS A 1 80 ? -31.035 0.536 30.494 1.00 78.00 80 LYS A N 1
ATOM 650 C CA . LYS A 1 80 ? -32.452 0.899 30.372 1.00 78.00 80 LYS A CA 1
ATOM 651 C C . LYS A 1 80 ? -33.377 -0.156 30.989 1.00 78.00 80 LYS A C 1
ATOM 653 O O . LYS A 1 80 ? -34.287 0.212 31.720 1.00 78.00 80 LYS A O 1
ATOM 658 N N . ILE A 1 81 ? -33.110 -1.447 30.765 1.00 80.12 81 ILE A N 1
ATOM 659 C CA . ILE A 1 81 ? -33.904 -2.555 31.335 1.00 80.12 81 ILE A CA 1
ATOM 660 C C . ILE A 1 81 ? -33.827 -2.569 32.870 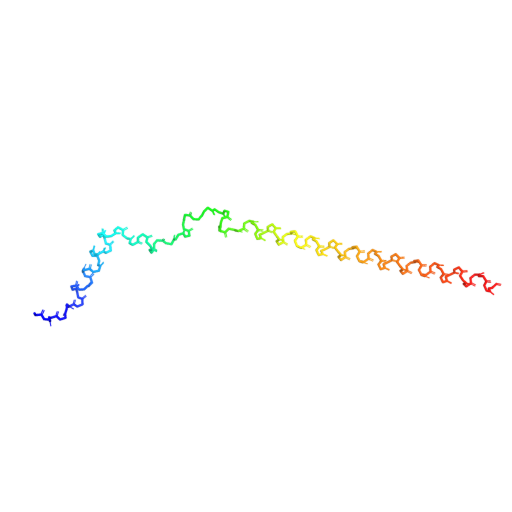1.00 80.12 81 ILE A C 1
ATOM 662 O O . ILE A 1 81 ? -34.856 -2.687 33.527 1.00 80.12 81 ILE A O 1
ATOM 666 N N . LYS A 1 82 ? -32.634 -2.375 33.453 1.00 74.50 82 LYS A N 1
ATOM 667 C CA . LYS A 1 82 ? -32.456 -2.324 34.919 1.00 74.50 82 LYS A CA 1
ATOM 668 C C . LYS A 1 82 ? -33.173 -1.159 35.608 1.00 74.50 82 LYS A C 1
ATOM 670 O O . LYS A 1 82 ? -33.338 -1.218 36.814 1.00 74.50 82 LYS A O 1
ATOM 675 N N . LYS A 1 83 ? -33.532 -0.096 34.882 1.00 72.12 83 LYS A N 1
ATOM 676 C CA . LYS A 1 83 ? -34.231 1.075 35.439 1.00 72.12 83 LYS A CA 1
ATOM 677 C C . LYS A 1 83 ? -35.759 0.911 35.449 1.00 72.12 83 LYS A C 1
ATOM 679 O O . LYS A 1 83 ? -36.441 1.713 36.073 1.00 72.12 83 LYS A O 1
ATOM 684 N N . ILE A 1 84 ? -36.288 -0.056 34.695 1.00 74.19 84 ILE A N 1
ATOM 685 C CA . ILE A 1 84 ? -37.735 -0.292 34.542 1.00 74.19 84 ILE A CA 1
ATOM 686 C C . ILE A 1 84 ? -38.245 -1.339 35.547 1.00 74.19 84 ILE A C 1
ATOM 688 O O . ILE A 1 84 ? -39.428 -1.324 35.877 1.00 74.19 84 ILE A O 1
ATOM 692 N N . GLN A 1 85 ? -37.369 -2.235 36.010 1.00 58.66 85 GLN A N 1
ATOM 693 C CA . GLN A 1 85 ? -37.626 -3.144 37.133 1.00 58.66 85 GLN A CA 1
ATOM 694 C C . GLN A 1 85 ? -37.382 -2.432 38.461 1.00 58.66 85 GLN A C 1
ATOM 696 O O . GLN A 1 85 ? -38.129 -2.742 39.411 1.00 58.66 85 GLN A O 1
#